Protein AF-A0A9P6XR90-F1 (afdb_monomer)

Nearest PDB structures (foldseek):
  6tak-assembly1_BBB  TM=9.029E-01  e=2.784E-14  Escherichia coli K-12
  2ps1-assembly1_B  TM=8.332E-01  e=3.611E-14  Saccharomyces cerevisiae
  4wn3-assembly1_A-2  TM=8.136E-01  e=1.255E-11  Saccharomyces cerevisiae S288C
  2prz-assembly1_B  TM=7.927E-01  e=1.303E-10  Saccharomyces cerevisiae
  2prz-assembly2_C  TM=7.834E-01  e=2.496E-10  Saccharomyces cerevisiae

Foldseek 3Di:
DQVVCVVVVHNDWDKDFDPDWDPDDPTDGMDTDQQAPEEDEAEDAEQQLCPVVVVVCVVNVVSNHQHAEYEYAEYAQFANDPVGLGGSQRVCCVVNVHHYHYVYYLVRVLVVLCPDPVNVVCNVVSVVVCVVTHRDDDD

InterPro domains:
  IPR000836 Phosphoribosyltransferase domain [PF00156] (5-83)
  IPR000836 Phosphoribosyltransferase domain [cd06223] (1-78)
  IPR023031 Orotate phosphoribosyltransferase [MF_01208] (1-139)
  IPR029057 Phosphoribosyltransferase-like [G3DSA:3.40.50.2020] (1-138)
  IPR029057 Phosphoribosyltransferase-like [SSF53271] (7-122)

Mean predicted aligned error: 5.55 Å

pLDDT: mean 89.3, std 11.61, range [32.5, 98.12]

Secondary structure (DSSP, 8-state):
-HHHHHHTT-----EEE-SS--SSSS-SSEEES--TT-EEEEEEEE-SSSHHHHHHHHHHHHTT-EEEEEEEEEE--BBS-SS--SBHHHHHHHHHTS-EEEEEEHHHHHHHHHT-TTTGGGHHHHHHHHHHHB-----

Structure (mmCIF, N/CA/C/O backbone):
data_AF-A0A9P6XR90-F1
#
_entry.id   AF-A0A9P6XR90-F1
#
loop_
_atom_site.group_PDB
_atom_site.id
_atom_site.type_symbol
_atom_site.label_atom_id
_atom_site.label_alt_id
_atom_site.label_comp_id
_atom_site.label_asym_id
_atom_site.label_entity_id
_atom_site.label_seq_id
_atom_site.pdbx_PDB_ins_code
_atom_site.Cartn_x
_atom_site.Cartn_y
_atom_site.Cartn_z
_atom_site.occupancy
_atom_site.B_iso_or_equiv
_atom_site.auth_seq_id
_atom_site.auth_comp_id
_atom_site.auth_asym_id
_atom_site.auth_atom_id
_atom_site.pdbx_PDB_model_num
ATOM 1 N N . MET A 1 1 ? -12.794 4.304 -4.936 1.00 82.69 1 MET A N 1
ATOM 2 C CA . MET A 1 1 ? -13.274 2.998 -4.427 1.00 82.69 1 MET A CA 1
ATOM 3 C C . MET A 1 1 ? -14.646 3.087 -3.755 1.00 82.69 1 MET A C 1
ATOM 5 O O . MET A 1 1 ? -15.546 2.416 -4.231 1.00 82.69 1 MET A O 1
ATOM 9 N N . ALA A 1 2 ? -14.841 3.893 -2.701 1.00 88.06 2 ALA A N 1
ATOM 10 C CA . ALA A 1 2 ? -16.130 3.966 -1.988 1.00 88.06 2 ALA A CA 1
ATOM 11 C C . ALA A 1 2 ? -17.325 4.306 -2.904 1.00 88.06 2 ALA A C 1
ATOM 13 O O . ALA A 1 2 ? -18.314 3.581 -2.897 1.00 88.06 2 ALA A O 1
ATOM 14 N N . CYS A 1 3 ? -17.196 5.323 -3.769 1.00 90.94 3 CYS A N 1
ATOM 15 C CA . CYS A 1 3 ? -18.253 5.685 -4.725 1.00 90.94 3 CYS A CA 1
ATOM 16 C C . CYS A 1 3 ? -18.606 4.540 -5.689 1.00 90.94 3 CYS A C 1
ATOM 18 O O . CYS A 1 3 ? -19.779 4.280 -5.931 1.00 90.94 3 CYS A O 1
ATOM 20 N N . GLU A 1 4 ? -17.597 3.832 -6.203 1.00 93.38 4 GLU A N 1
ATOM 21 C CA . GLU A 1 4 ? -17.786 2.684 -7.101 1.00 93.38 4 GLU A CA 1
ATOM 22 C C . GLU A 1 4 ? -18.494 1.522 -6.387 1.00 93.38 4 GLU A C 1
ATOM 24 O O . GLU A 1 4 ? -19.390 0.893 -6.939 1.00 93.38 4 GLU A O 1
ATOM 29 N N . LEU A 1 5 ? -18.128 1.239 -5.132 1.00 92.94 5 LEU A N 1
ATOM 30 C CA . LEU A 1 5 ? -18.790 0.201 -4.341 1.00 92.94 5 LEU A CA 1
ATOM 31 C C . LEU A 1 5 ? -20.251 0.560 -4.054 1.00 92.94 5 LEU A C 1
ATOM 33 O O . LEU A 1 5 ? -21.117 -0.303 -4.206 1.00 92.94 5 LEU A O 1
ATOM 37 N N . ALA A 1 6 ? -20.537 1.824 -3.732 1.00 94.50 6 ALA A N 1
ATOM 38 C CA . ALA A 1 6 ? -21.899 2.307 -3.531 1.00 94.50 6 ALA A CA 1
ATOM 39 C C . ALA A 1 6 ? -22.749 2.153 -4.805 1.00 94.50 6 ALA A C 1
ATOM 41 O O . ALA A 1 6 ?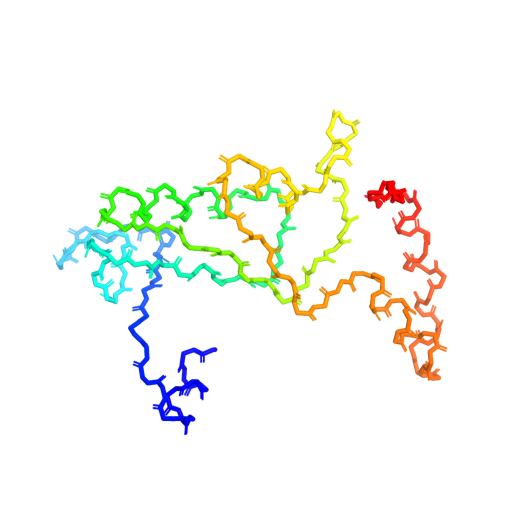 -23.864 1.638 -4.736 1.00 94.50 6 ALA A O 1
ATOM 42 N N . GLN A 1 7 ? -22.201 2.489 -5.980 1.00 95.75 7 GLN A N 1
ATOM 43 C CA . GLN A 1 7 ? -22.867 2.267 -7.274 1.00 95.75 7 GLN A CA 1
ATOM 44 C C . GLN A 1 7 ? -23.170 0.785 -7.541 1.00 95.75 7 GLN A C 1
ATOM 46 O O . GLN A 1 7 ? -24.170 0.462 -8.176 1.00 95.75 7 GLN A O 1
ATOM 51 N N . ARG A 1 8 ? -22.349 -0.128 -7.009 1.00 96.62 8 ARG A N 1
ATOM 52 C CA . ARG A 1 8 ? -22.558 -1.585 -7.070 1.00 96.62 8 ARG A CA 1
ATOM 53 C C . ARG A 1 8 ? -23.429 -2.133 -5.930 1.00 96.62 8 ARG A C 1
ATOM 55 O O . ARG A 1 8 ? -23.433 -3.340 -5.696 1.00 96.62 8 ARG A O 1
ATOM 62 N N . GLY A 1 9 ? -24.142 -1.274 -5.199 1.00 96.25 9 GLY A N 1
ATOM 63 C CA . GLY A 1 9 ? -25.045 -1.672 -4.114 1.00 96.25 9 GLY A CA 1
ATOM 64 C C . GLY A 1 9 ? -24.349 -2.014 -2.793 1.00 96.25 9 GLY A C 1
ATOM 65 O O . GLY A 1 9 ? -24.956 -2.630 -1.921 1.00 96.25 9 GLY A O 1
ATOM 66 N N . ARG A 1 10 ? -23.077 -1.636 -2.628 1.00 95.25 10 ARG A N 1
ATOM 67 C CA . ARG A 1 10 ? -22.309 -1.802 -1.387 1.00 95.25 10 ARG A CA 1
ATOM 68 C C . ARG A 1 10 ? -21.901 -0.446 -0.829 1.00 95.25 10 ARG A C 1
ATOM 70 O O . ARG A 1 10 ? -20.784 0.014 -1.054 1.00 95.25 10 ARG A O 1
ATOM 77 N N . ASP A 1 11 ? -22.803 0.167 -0.077 1.00 94.38 11 ASP A N 1
ATOM 78 C CA . ASP A 1 11 ? -22.518 1.413 0.629 1.00 94.38 11 ASP A CA 1
ATOM 79 C C . ASP A 1 11 ? -21.648 1.134 1.866 1.00 94.38 11 ASP A C 1
ATOM 81 O O . ASP A 1 11 ? -22.102 0.548 2.851 1.00 94.38 11 ASP A O 1
ATOM 85 N N . LEU A 1 12 ? -20.357 1.461 1.771 1.00 94.38 12 LEU A N 1
ATOM 86 C CA . LEU A 1 12 ? -19.388 1.252 2.845 1.00 94.38 12 LEU A CA 1
ATOM 87 C C . LEU A 1 12 ? -18.999 2.595 3.472 1.00 94.38 12 LEU A C 1
ATOM 89 O O . LEU A 1 12 ? -18.640 3.518 2.736 1.00 94.38 12 LEU A O 1
ATOM 93 N N . PRO A 1 13 ? -18.966 2.693 4.815 1.00 94.06 13 PRO A N 1
ATOM 94 C CA . PRO A 1 13 ? -18.487 3.891 5.489 1.00 94.06 13 PRO A CA 1
ATOM 95 C C . PRO A 1 13 ? -17.039 4.214 5.097 1.00 94.06 13 PRO A C 1
ATOM 97 O O . PRO A 1 13 ? -16.191 3.322 5.034 1.00 94.06 13 PRO A O 1
ATOM 100 N N . LEU A 1 14 ? -16.751 5.497 4.870 1.00 94.75 14 LEU A N 1
ATOM 101 C CA . LEU A 1 14 ? -15.430 6.002 4.495 1.00 94.75 14 LEU A CA 1
ATOM 102 C C . LEU A 1 14 ? -14.892 6.937 5.582 1.00 94.75 14 LEU A C 1
ATOM 104 O O . LEU A 1 14 ? -15.644 7.742 6.131 1.00 94.75 14 LEU A O 1
ATOM 108 N N . SER A 1 15 ? -13.591 6.852 5.854 1.00 94.06 15 SER A N 1
ATOM 109 C CA . SER A 1 15 ? -12.864 7.775 6.725 1.00 94.06 15 SER A CA 1
ATOM 110 C C . SER A 1 15 ? -11.493 8.085 6.120 1.00 94.06 15 SER A C 1
ATOM 112 O O . SER A 1 15 ? -10.910 7.219 5.466 1.00 94.06 15 SER A O 1
ATOM 114 N N . PHE A 1 16 ? -10.994 9.308 6.294 1.00 92.31 16 PHE A N 1
ATOM 115 C CA . PHE A 1 16 ? -9.655 9.722 5.859 1.00 92.31 16 PHE A CA 1
ATOM 116 C C . PHE A 1 16 ? -9.075 10.786 6.797 1.00 92.31 16 PHE A C 1
ATOM 118 O O . PHE A 1 16 ? -9.816 11.571 7.394 1.00 92.31 16 PHE A O 1
ATOM 125 N N . ASN A 1 17 ? -7.750 10.820 6.939 1.00 86.38 17 ASN A N 1
ATOM 126 C CA . ASN A 1 17 ? -7.057 11.802 7.769 1.00 86.38 17 ASN A CA 1
ATOM 127 C C . ASN A 1 17 ? -6.677 13.068 6.980 1.00 86.38 17 ASN A C 1
ATOM 129 O O . ASN A 1 17 ? -6.402 13.038 5.780 1.00 86.38 17 ASN A O 1
ATOM 133 N N . ARG A 1 18 ? -6.656 14.207 7.673 1.00 82.00 18 ARG A N 1
ATOM 134 C CA . ARG A 1 18 ? -6.096 15.475 7.193 1.00 82.00 18 ARG A CA 1
ATOM 135 C C . ARG A 1 18 ? -4.605 15.529 7.505 1.00 82.00 18 ARG A C 1
ATOM 137 O O . ARG A 1 18 ? -4.179 15.051 8.550 1.00 82.00 18 ARG A O 1
ATOM 144 N N . LYS A 1 19 ? -3.843 16.216 6.649 1.00 70.31 19 LYS A N 1
ATOM 145 C CA . LYS A 1 19 ? -2.424 16.521 6.906 1.00 70.31 19 LYS A CA 1
ATOM 146 C C . LYS A 1 19 ? -2.218 17.429 8.126 1.00 70.31 19 LYS A C 1
ATOM 148 O O . LYS A 1 19 ? -1.182 17.348 8.767 1.00 70.31 19 LYS A O 1
ATOM 153 N N . GLU A 1 20 ? -3.202 18.268 8.453 1.00 68.12 20 GLU A N 1
ATOM 154 C CA . GLU A 1 20 ? -3.163 19.178 9.601 1.00 68.12 20 GLU A CA 1
ATOM 155 C C . GLU A 1 20 ? -4.485 19.114 10.375 1.00 68.12 20 GLU A C 1
ATOM 157 O O . GLU A 1 20 ? -5.572 19.033 9.783 1.00 68.12 20 GLU A O 1
ATOM 162 N N . ALA A 1 21 ? -4.391 19.134 11.707 1.00 63.09 21 ALA A N 1
ATOM 163 C CA . ALA A 1 21 ? -5.557 19.252 12.573 1.00 63.09 21 ALA A CA 1
ATOM 164 C C . ALA A 1 21 ? -6.183 20.643 12.396 1.00 63.09 21 ALA A C 1
ATOM 166 O O . ALA A 1 21 ? -5.477 21.625 12.186 1.00 63.09 21 ALA A O 1
ATOM 167 N N . LYS A 1 22 ? -7.515 20.733 12.467 1.00 56.28 22 LYS A N 1
ATOM 168 C CA . LYS A 1 22 ? -8.185 22.036 12.552 1.00 56.28 22 LYS A CA 1
ATOM 169 C C . LYS A 1 22 ? -8.492 22.353 14.008 1.00 56.28 22 LYS A C 1
ATOM 171 O O . LYS A 1 22 ? -9.069 21.521 14.702 1.00 56.28 22 LYS A O 1
ATOM 176 N N . ASP A 1 23 ? -8.199 23.586 14.404 1.00 53.31 23 ASP A N 1
ATOM 177 C CA . ASP A 1 23 ? -8.358 24.059 15.783 1.00 53.31 23 ASP A CA 1
ATOM 178 C C . ASP A 1 23 ? -9.795 24.495 16.127 1.00 53.31 23 ASP A C 1
ATOM 180 O O . ASP A 1 23 ? -10.061 24.870 17.264 1.00 53.31 23 ASP A O 1
ATOM 184 N N . HIS A 1 24 ? -10.729 24.503 15.164 1.00 49.41 24 HIS A N 1
ATOM 1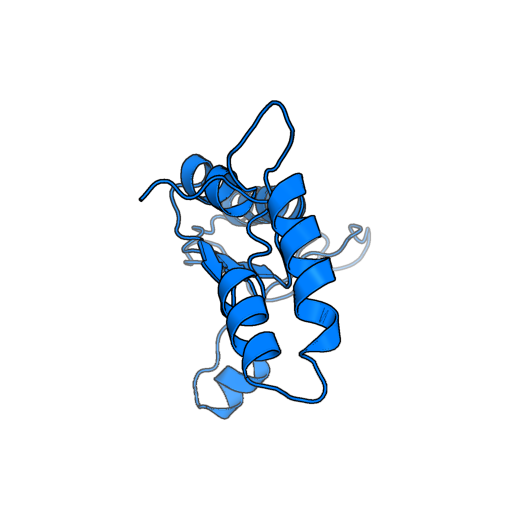85 C CA . HIS A 1 24 ? -12.134 24.906 15.355 1.00 49.41 24 HIS A CA 1
ATOM 186 C C . HIS A 1 24 ? -13.106 23.933 14.651 1.00 49.41 24 HIS A C 1
ATOM 188 O O . HIS A 1 24 ? -12.846 23.496 13.526 1.00 49.41 24 HIS A O 1
ATOM 194 N N . GLY A 1 25 ? -14.246 23.631 15.292 1.00 63.25 25 GLY A N 1
ATOM 195 C CA . GLY A 1 25 ? -15.279 22.681 14.829 1.00 63.25 25 GLY A CA 1
ATOM 196 C C . GLY A 1 25 ? -15.314 21.387 15.658 1.00 63.25 25 GLY A C 1
ATOM 197 O O . GLY A 1 25 ? -14.946 21.417 16.826 1.00 63.25 25 GLY A O 1
ATOM 198 N N . GLU A 1 26 ? -15.706 20.248 15.065 1.00 52.88 26 GLU A N 1
ATOM 199 C CA . GLU A 1 26 ? -15.649 18.912 15.716 1.00 52.88 26 GLU A CA 1
ATOM 200 C C . GLU A 1 26 ? -14.225 18.475 16.129 1.00 52.88 26 GLU A C 1
ATOM 202 O O . GLU A 1 26 ? -14.071 17.507 16.868 1.00 52.88 26 GLU A O 1
ATOM 207 N N . GLY A 1 27 ? -13.186 19.213 15.715 1.00 55.38 27 GLY A N 1
ATOM 208 C CA . GLY A 1 27 ? -11.795 18.929 16.063 1.00 55.38 27 GLY A CA 1
ATOM 209 C C . GLY A 1 27 ? -11.272 17.623 15.452 1.00 55.38 27 GLY A C 1
ATOM 210 O O . GLY A 1 27 ? -11.995 16.855 14.826 1.00 55.38 27 GLY A O 1
ATOM 211 N N . GLY A 1 28 ? -9.971 17.380 15.603 1.00 68.31 28 GLY A N 1
ATOM 212 C CA . GLY A 1 28 ? -9.341 16.120 15.204 1.00 68.31 28 GLY A CA 1
ATOM 213 C C . GLY A 1 28 ? -8.820 16.059 13.763 1.00 68.31 28 GLY A C 1
ATOM 214 O O . GLY A 1 28 ? -9.010 16.957 12.937 1.00 68.31 28 GLY A O 1
ATOM 215 N N . GLN A 1 29 ? -8.085 14.980 13.486 1.00 77.88 29 GLN A N 1
ATOM 216 C CA . GLN A 1 29 ? -7.440 14.725 12.194 1.00 77.88 29 GLN A CA 1
ATOM 217 C C . GLN A 1 29 ? -8.291 13.864 11.252 1.00 77.88 29 GLN A C 1
ATOM 219 O O . GLN A 1 29 ? -8.018 13.856 10.058 1.00 77.88 29 GLN A O 1
ATOM 224 N N . LEU A 1 30 ? -9.312 13.162 11.747 1.00 85.62 30 LEU A N 1
ATOM 225 C CA . LEU A 1 30 ? -10.142 12.245 10.962 1.00 85.62 30 LEU A CA 1
ATOM 226 C C . LEU A 1 30 ? -11.415 12.924 10.449 1.00 85.62 30 LEU A C 1
ATOM 228 O O . LEU A 1 30 ? -12.081 13.647 11.182 1.00 85.62 30 LEU A O 1
ATOM 232 N N . ILE A 1 31 ? -11.770 12.659 9.193 1.00 88.75 31 ILE A N 1
ATOM 233 C CA . ILE A 1 31 ? -13.053 13.036 8.595 1.00 88.75 31 ILE A CA 1
ATOM 234 C C . ILE A 1 31 ? -13.769 11.770 8.150 1.00 88.75 31 ILE A C 1
ATOM 236 O O . ILE A 1 31 ? -13.190 10.956 7.434 1.00 88.75 31 ILE A O 1
ATOM 240 N N . GLY A 1 32 ? -15.055 11.666 8.479 1.00 91.12 32 GLY A N 1
ATOM 241 C CA . GLY A 1 32 ? -15.935 10.617 7.983 1.00 91.12 32 GLY A CA 1
ATOM 242 C C . GLY A 1 32 ? -16.390 9.686 9.095 1.00 91.12 32 GLY A C 1
ATOM 243 O O . GLY A 1 32 ? -16.659 10.117 10.211 1.00 91.12 32 GLY A O 1
ATOM 244 N N . ALA A 1 33 ? -16.534 8.409 8.769 1.00 92.75 33 ALA A N 1
ATOM 245 C CA . ALA A 1 33 ? -17.097 7.429 9.678 1.00 92.75 33 ALA A CA 1
ATOM 246 C C . ALA A 1 33 ? -16.192 7.158 10.890 1.00 92.75 33 ALA A C 1
ATOM 248 O O . ALA A 1 33 ? -14.979 6.983 10.748 1.00 92.75 33 ALA A O 1
ATOM 249 N N . ASP A 1 34 ? -16.819 7.027 12.062 1.00 92.62 34 ASP A N 1
ATOM 250 C CA . ASP A 1 34 ? -16.181 6.480 13.261 1.00 92.62 34 ASP A CA 1
ATOM 251 C C . ASP A 1 34 ? -15.670 5.055 12.990 1.00 92.62 34 ASP A C 1
ATOM 253 O O . ASP A 1 34 ? -16.330 4.272 12.296 1.00 92.62 34 ASP A O 1
ATOM 257 N N . MET A 1 35 ? -14.503 4.725 13.536 1.00 94.94 35 MET A N 1
ATOM 258 C CA . MET A 1 35 ? -13.822 3.442 13.372 1.00 94.94 35 MET A CA 1
ATOM 259 C C . MET A 1 35 ? -13.930 2.541 14.607 1.00 94.94 35 MET A C 1
ATOM 261 O O . MET A 1 35 ? -13.573 1.366 14.508 1.00 94.94 35 MET A O 1
ATOM 265 N N . AS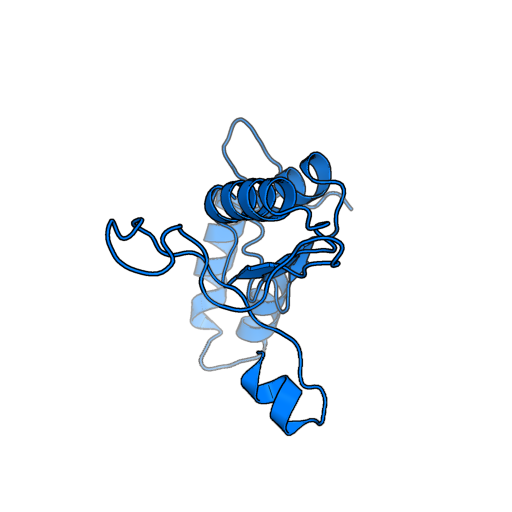N A 1 36 ? -14.450 3.039 15.732 1.00 96.69 36 ASN A N 1
ATOM 266 C CA . ASN A 1 36 ? -14.507 2.287 16.980 1.00 96.69 36 ASN A CA 1
ATOM 267 C C . ASN A 1 36 ? -15.268 0.957 16.828 1.00 96.69 36 ASN A C 1
ATOM 269 O O . ASN A 1 36 ? -16.402 0.914 16.344 1.00 96.69 36 ASN A O 1
ATOM 273 N N . GLY A 1 37 ? -14.624 -0.147 17.215 1.00 97.62 37 GLY A N 1
ATOM 274 C CA . GLY A 1 37 ? -15.174 -1.501 17.112 1.00 97.62 37 GLY A CA 1
ATOM 275 C C . GLY A 1 37 ? -15.320 -2.033 15.679 1.00 97.62 37 GLY A C 1
ATOM 276 O O . GLY A 1 37 ? -15.896 -3.104 15.484 1.00 97.62 37 GLY A O 1
ATOM 277 N N . LYS A 1 38 ? -14.817 -1.319 14.662 1.00 97.50 38 LYS A N 1
ATOM 278 C CA . LYS A 1 38 ? -14.939 -1.710 13.250 1.00 97.50 38 LYS A CA 1
ATOM 279 C C . LYS A 1 38 ? -13.645 -2.297 12.708 1.00 97.50 38 LYS A C 1
ATOM 281 O O . LYS A 1 38 ? -12.540 -1.952 13.123 1.00 97.50 38 LYS A O 1
ATOM 286 N N . ARG A 1 39 ? -13.794 -3.165 11.707 1.00 97.69 39 ARG A N 1
ATOM 287 C CA . ARG A 1 39 ? -12.690 -3.633 10.865 1.00 97.69 39 ARG A CA 1
ATOM 288 C C . ARG A 1 39 ? -12.450 -2.628 9.745 1.00 97.69 39 ARG A C 1
ATOM 290 O O . ARG A 1 39 ? -13.388 -2.294 9.025 1.00 97.69 39 ARG A O 1
ATOM 297 N N . VAL A 1 40 ? -11.211 -2.173 9.591 1.00 97.50 40 VAL A N 1
ATOM 298 C CA . VAL A 1 40 ? -10.852 -1.089 8.667 1.00 97.50 40 VAL A CA 1
ATOM 299 C C . VAL A 1 40 ? -9.926 -1.610 7.575 1.00 97.50 40 VAL A C 1
ATOM 301 O O . VAL A 1 40 ? -8.886 -2.201 7.865 1.00 97.50 40 VAL A O 1
ATOM 304 N N . LEU A 1 41 ? -10.314 -1.396 6.318 1.00 97.19 41 LEU A N 1
ATOM 305 C CA . LEU A 1 41 ? -9.465 -1.638 5.154 1.00 97.19 41 LEU A CA 1
ATOM 306 C C . LEU A 1 41 ? -8.751 -0.336 4.790 1.00 97.19 41 LEU A C 1
ATOM 308 O O . LEU A 1 41 ? -9.413 0.671 4.543 1.00 97.19 41 LEU A O 1
ATOM 312 N N . ILE A 1 42 ? -7.423 -0.368 4.744 1.00 96.56 42 ILE A N 1
ATOM 313 C CA . ILE A 1 42 ? -6.613 0.771 4.305 1.00 96.56 42 ILE A CA 1
ATOM 314 C C . ILE A 1 42 ? -6.477 0.693 2.787 1.00 96.56 42 ILE A C 1
ATOM 316 O O . ILE A 1 42 ? -6.235 -0.389 2.250 1.00 96.56 42 ILE A O 1
ATOM 320 N N . VAL A 1 43 ? -6.631 1.822 2.099 1.00 95.44 43 VAL A N 1
ATOM 321 C CA . VAL A 1 43 ? -6.448 1.907 0.648 1.00 95.44 43 VAL A CA 1
ATOM 322 C C . VAL A 1 43 ? -5.510 3.048 0.322 1.00 95.44 43 VAL A C 1
ATOM 324 O O . VAL A 1 43 ? -5.748 4.167 0.769 1.00 95.44 43 VAL A O 1
ATOM 327 N N . ASP A 1 44 ? -4.484 2.749 -0.465 1.00 93.31 44 ASP A N 1
ATOM 328 C CA . ASP A 1 44 ? -3.472 3.712 -0.895 1.00 93.31 44 ASP A CA 1
ATOM 329 C C . ASP A 1 44 ? -3.097 3.491 -2.370 1.00 93.31 44 ASP A C 1
ATOM 331 O O . ASP A 1 44 ? -3.511 2.504 -2.986 1.00 93.31 44 ASP A O 1
ATOM 335 N N . ASP A 1 45 ? -2.342 4.407 -2.969 1.00 93.00 45 ASP A N 1
ATOM 336 C CA . ASP A 1 45 ? -1.878 4.259 -4.351 1.00 93.00 45 ASP A CA 1
ATOM 337 C C . ASP A 1 45 ? -0.663 3.321 -4.447 1.00 93.00 45 ASP A C 1
ATOM 339 O O . ASP A 1 45 ? -0.723 2.283 -5.115 1.00 93.00 45 ASP A O 1
ATOM 343 N N . VAL A 1 46 ? 0.416 3.648 -3.740 1.00 91.12 46 VAL A N 1
ATOM 344 C CA . VAL A 1 46 ? 1.689 2.927 -3.720 1.00 91.12 46 VAL A CA 1
ATOM 345 C C . VAL A 1 46 ? 2.295 2.937 -2.322 1.00 91.12 46 VAL A C 1
ATOM 347 O O . VAL A 1 46 ? 2.224 3.920 -1.590 1.00 91.12 46 VAL A O 1
ATOM 350 N N . ILE A 1 47 ? 2.995 1.861 -1.962 1.00 88.62 47 ILE A N 1
ATOM 351 C CA . ILE A 1 47 ? 3.809 1.842 -0.740 1.00 88.62 47 ILE A CA 1
ATOM 352 C C . ILE A 1 47 ? 5.241 2.230 -1.104 1.00 88.62 47 ILE A C 1
ATOM 354 O O . ILE A 1 47 ? 5.916 1.504 -1.828 1.00 88.62 47 ILE A O 1
ATOM 358 N N . THR A 1 48 ? 5.703 3.375 -0.595 1.00 83.44 48 THR A N 1
ATOM 359 C CA . THR A 1 48 ? 7.104 3.815 -0.720 1.00 83.44 48 THR A CA 1
ATOM 360 C C . THR A 1 48 ? 7.925 3.339 0.477 1.00 83.44 48 THR A C 1
ATOM 362 O O . THR A 1 48 ? 8.368 2.203 0.492 1.00 83.44 48 THR A O 1
ATOM 365 N N . ALA A 1 49 ? 8.076 4.154 1.523 1.00 85.50 49 ALA A N 1
ATOM 366 C CA . ALA A 1 49 ? 8.735 3.765 2.775 1.00 85.50 49 ALA A CA 1
ATOM 367 C C . ALA A 1 49 ? 7.767 3.133 3.798 1.00 85.50 49 ALA A C 1
ATOM 369 O O . ALA A 1 49 ? 8.161 2.762 4.902 1.00 85.50 49 ALA A O 1
ATOM 370 N N . GLY A 1 50 ? 6.472 3.059 3.472 1.00 88.38 50 GLY A N 1
ATOM 371 C CA . GLY A 1 50 ? 5.427 2.582 4.382 1.00 88.38 50 GLY A CA 1
ATOM 372 C C . GLY A 1 50 ? 5.028 3.572 5.483 1.00 88.38 50 GLY A C 1
ATOM 373 O O . GLY A 1 50 ? 4.132 3.261 6.261 1.00 88.38 50 GLY A O 1
ATOM 374 N N . THR A 1 51 ? 5.628 4.767 5.545 1.00 90.38 51 THR A N 1
ATOM 375 C CA . THR A 1 51 ? 5.362 5.776 6.587 1.00 90.38 51 THR A CA 1
ATOM 376 C C . THR A 1 51 ? 3.881 6.136 6.700 1.00 90.38 51 THR A C 1
ATOM 378 O O . THR A 1 51 ? 3.328 6.067 7.794 1.00 90.38 51 THR A O 1
ATOM 381 N N . ALA A 1 52 ? 3.221 6.442 5.577 1.00 90.31 52 ALA A N 1
ATOM 382 C CA . ALA A 1 52 ? 1.799 6.797 5.559 1.00 90.31 52 ALA A CA 1
ATOM 383 C C . ALA A 1 52 ? 0.912 5.648 6.066 1.00 90.31 52 ALA A C 1
ATOM 385 O O . ALA A 1 52 ? -0.009 5.858 6.852 1.00 90.31 52 ALA A O 1
ATOM 386 N N . ILE A 1 53 ? 1.241 4.409 5.691 1.00 93.56 53 ILE A N 1
ATOM 387 C CA . ILE A 1 53 ? 0.519 3.226 6.163 1.00 93.56 53 ILE A CA 1
ATOM 388 C C . ILE A 1 53 ? 0.715 3.023 7.669 1.00 93.56 53 ILE A C 1
ATOM 390 O O . ILE A 1 53 ? -0.246 2.730 8.377 1.00 93.56 53 ILE A O 1
ATOM 394 N N . ARG A 1 54 ? 1.934 3.206 8.190 1.00 93.81 54 ARG A N 1
ATOM 395 C CA 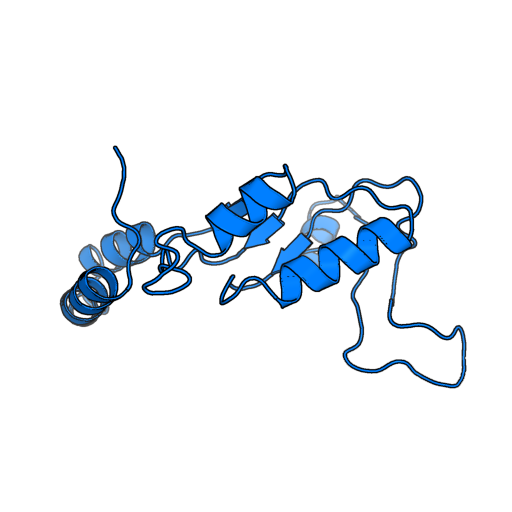. ARG A 1 54 ? 2.212 3.105 9.634 1.00 93.81 54 ARG A CA 1
ATOM 396 C C . ARG A 1 54 ? 1.464 4.158 10.439 1.00 93.81 54 ARG A C 1
ATOM 398 O O . ARG A 1 54 ? 0.915 3.838 11.492 1.00 93.81 54 ARG A O 1
ATOM 405 N N . GLU A 1 55 ? 1.405 5.381 9.926 1.00 93.31 55 GLU A N 1
ATOM 406 C CA . GLU A 1 55 ? 0.59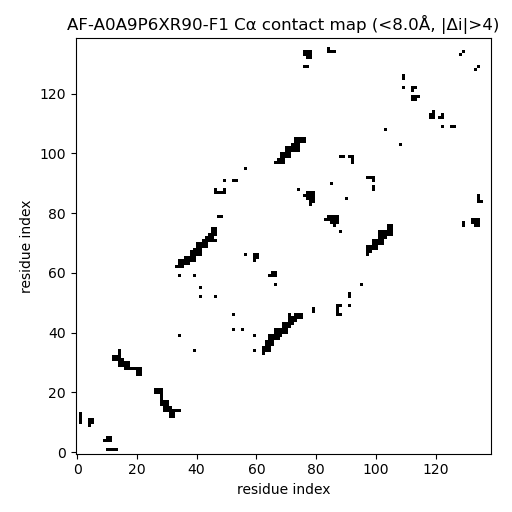9 6.450 10.507 1.00 93.31 55 GLU A CA 1
ATOM 407 C C . GLU A 1 55 ? -0.886 6.060 10.526 1.00 93.31 55 GLU A C 1
ATOM 409 O O . GLU A 1 55 ? -1.514 6.085 11.586 1.00 93.31 55 GLU A O 1
ATOM 414 N N . ALA A 1 56 ? -1.426 5.586 9.397 1.00 93.75 56 ALA A N 1
ATOM 415 C CA . ALA A 1 56 ? -2.811 5.130 9.300 1.00 93.75 56 ALA A CA 1
ATOM 416 C C . ALA A 1 56 ? -3.123 3.988 10.283 1.00 93.75 56 ALA A C 1
ATOM 418 O O . ALA A 1 56 ? -4.150 4.019 10.960 1.00 93.75 56 ALA A O 1
ATOM 419 N N . LEU A 1 57 ? -2.225 3.007 10.429 1.00 95.44 57 LEU A N 1
ATOM 420 C CA . LEU A 1 57 ? -2.360 1.925 11.410 1.00 95.44 57 LEU A CA 1
ATOM 421 C C . LEU A 1 57 ? -2.443 2.459 12.845 1.00 95.44 57 LEU A C 1
ATOM 423 O O . LEU A 1 57 ? -3.264 1.978 13.629 1.00 95.44 57 LEU A O 1
ATOM 427 N N . GLY A 1 58 ? -1.608 3.444 13.185 1.00 94.75 58 GLY A N 1
ATOM 428 C CA . GLY A 1 58 ? -1.638 4.118 14.482 1.00 94.75 58 GLY A CA 1
ATOM 429 C C . GLY A 1 58 ? -2.962 4.841 14.722 1.00 94.75 58 GLY A C 1
ATOM 430 O O . GLY A 1 58 ? -3.600 4.616 15.750 1.00 94.75 58 GLY A O 1
ATOM 431 N N . ILE A 1 59 ? -3.413 5.633 13.747 1.00 94.19 59 ILE A N 1
ATOM 432 C CA . ILE A 1 59 ? -4.676 6.380 13.807 1.00 94.19 59 ILE A CA 1
ATOM 433 C C . ILE A 1 59 ? -5.872 5.434 13.984 1.00 94.19 59 ILE A C 1
ATOM 435 O O . ILE A 1 59 ? -6.714 5.659 14.852 1.00 94.19 59 ILE A O 1
ATOM 439 N N . ILE A 1 60 ? -5.936 4.348 13.207 1.00 95.69 60 ILE A N 1
ATOM 440 C CA . ILE A 1 60 ? -7.028 3.367 13.278 1.00 95.69 60 ILE A CA 1
ATOM 441 C C . ILE A 1 60 ? -7.088 2.723 14.665 1.00 95.69 60 ILE A C 1
ATOM 443 O O . ILE A 1 60 ? -8.159 2.670 15.268 1.00 95.69 60 ILE A O 1
ATOM 447 N N . ARG A 1 61 ? -5.944 2.260 15.186 1.00 95.69 61 ARG A N 1
ATOM 448 C CA . ARG A 1 61 ? -5.868 1.624 16.511 1.00 95.69 61 ARG A CA 1
ATOM 449 C C . ARG A 1 61 ? -6.236 2.605 17.624 1.00 95.69 61 ARG A C 1
ATOM 451 O O . ARG A 1 61 ? -6.983 2.239 18.526 1.00 95.69 61 ARG A O 1
ATOM 458 N N . ALA A 1 62 ? -5.765 3.851 17.541 1.00 94.38 62 ALA A N 1
ATOM 459 C CA . ALA A 1 62 ? -6.102 4.906 18.497 1.00 94.38 62 ALA A CA 1
ATOM 460 C C . ALA A 1 62 ? -7.601 5.256 18.491 1.00 94.38 62 ALA A C 1
ATOM 462 O O . ALA A 1 62 ? -8.156 5.576 19.537 1.00 94.38 62 ALA A O 1
ATOM 463 N N . ALA A 1 63 ? -8.271 5.135 17.341 1.00 93.88 63 ALA A N 1
ATOM 464 C CA . ALA A 1 63 ? -9.716 5.319 17.206 1.00 93.88 63 ALA A CA 1
ATOM 465 C C . ALA A 1 63 ? -10.546 4.074 17.599 1.00 93.88 63 ALA A C 1
ATOM 467 O O . ALA A 1 63 ? -11.748 4.038 17.348 1.00 93.88 63 ALA A O 1
ATOM 468 N N . GLY A 1 64 ? -9.932 3.028 18.170 1.00 96.00 64 GLY A N 1
ATOM 469 C CA . GLY A 1 64 ? -10.620 1.786 18.552 1.00 96.00 64 GLY A CA 1
ATOM 470 C C . GLY A 1 64 ? -10.978 0.871 17.374 1.00 96.00 64 GLY A C 1
ATOM 471 O O . GLY A 1 64 ? -11.732 -0.091 17.539 1.00 96.00 64 GLY A O 1
ATOM 472 N N . GLY A 1 65 ? -10.460 1.158 16.179 1.00 97.00 65 GLY A N 1
ATOM 473 C CA . GLY A 1 65 ? -10.614 0.322 14.995 1.00 97.00 65 GLY A CA 1
ATOM 474 C C . GLY A 1 65 ? -9.583 -0.803 14.931 1.00 97.00 65 GLY A C 1
ATOM 475 O O . GLY A 1 65 ? -8.485 -0.723 15.481 1.00 97.00 65 GLY A O 1
ATOM 476 N N . THR A 1 66 ? -9.923 -1.867 14.206 1.00 98.12 66 THR A N 1
ATOM 477 C CA . THR A 1 66 ? -9.027 -2.999 13.935 1.00 98.12 66 THR A CA 1
ATOM 478 C C . THR A 1 66 ? -8.628 -3.004 12.458 1.00 98.12 66 THR A C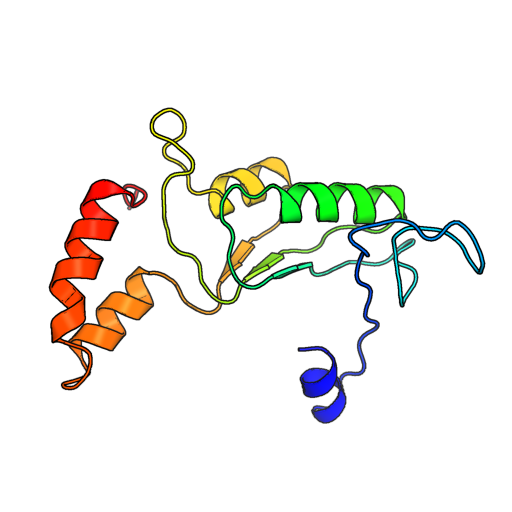 1
ATOM 480 O O . THR A 1 66 ? -9.488 -3.253 11.607 1.00 98.12 66 THR A O 1
ATOM 483 N N . PRO A 1 67 ? -7.351 -2.762 12.110 1.00 97.75 67 PRO A N 1
ATOM 484 C CA . PRO A 1 67 ? -6.880 -2.918 10.737 1.00 97.75 67 PRO A CA 1
ATOM 485 C C . PRO A 1 67 ? -7.121 -4.346 10.234 1.00 97.75 67 PRO A C 1
ATOM 487 O O . PRO A 1 67 ? -6.792 -5.313 10.916 1.00 97.75 67 PRO A O 1
ATOM 490 N N . ALA A 1 68 ? -7.718 -4.485 9.052 1.00 97.69 68 ALA A N 1
ATOM 491 C CA . ALA A 1 68 ? -8.061 -5.781 8.462 1.00 97.69 68 ALA A CA 1
ATOM 492 C C . ALA A 1 68 ? -7.159 -6.173 7.285 1.00 97.69 68 ALA A C 1
ATOM 494 O O . ALA A 1 68 ? -7.079 -7.351 6.944 1.00 97.69 68 ALA A O 1
ATOM 495 N N . GLY A 1 69 ? -6.518 -5.193 6.657 1.00 97.56 69 GLY A N 1
ATOM 496 C CA . GLY A 1 69 ? -5.660 -5.365 5.494 1.00 97.56 69 GLY A CA 1
ATOM 497 C C . GLY A 1 69 ? -5.386 -4.024 4.827 1.00 97.56 69 GLY A C 1
ATOM 498 O O . GLY A 1 69 ? -6.020 -3.012 5.149 1.00 97.56 69 GLY A O 1
ATOM 499 N N . ILE A 1 70 ? -4.442 -4.036 3.898 1.00 97.50 70 ILE A N 1
ATOM 500 C CA . ILE A 1 70 ? -4.051 -2.883 3.091 1.00 97.50 70 ILE A CA 1
ATOM 501 C C . ILE A 1 70 ? -4.216 -3.269 1.626 1.00 97.50 70 ILE A C 1
ATOM 503 O O . ILE A 1 70 ? -3.776 -4.342 1.220 1.00 97.50 70 ILE A O 1
ATOM 507 N N . VAL A 1 71 ? -4.844 -2.402 0.839 1.00 96.75 71 VAL A N 1
ATOM 508 C CA . VAL A 1 71 ? -4.916 -2.534 -0.616 1.00 96.75 71 VAL A CA 1
ATOM 509 C C . VAL A 1 71 ? -4.167 -1.376 -1.249 1.00 96.75 71 VAL A C 1
ATOM 511 O O . VAL A 1 71 ? -4.441 -0.222 -0.928 1.00 96.75 71 VAL A O 1
ATOM 514 N N . VAL A 1 72 ? -3.259 -1.685 -2.169 1.00 95.75 72 VAL A N 1
ATOM 515 C CA . VAL A 1 72 ? -2.574 -0.681 -2.986 1.00 95.75 72 VAL A CA 1
ATOM 516 C C . VAL A 1 72 ? -2.809 -0.905 -4.466 1.00 95.75 72 VAL A C 1
ATOM 518 O O . VAL A 1 72 ? -3.035 -2.033 -4.908 1.00 95.75 72 VAL A O 1
ATOM 521 N N . ALA A 1 73 ? -2.774 0.170 -5.246 1.00 95.50 73 ALA A N 1
ATOM 522 C CA . ALA A 1 73 ? -2.925 0.063 -6.690 1.00 95.50 73 ALA A CA 1
ATOM 523 C C . ALA A 1 73 ? -1.709 -0.630 -7.323 1.00 95.50 73 ALA A C 1
ATOM 525 O O . ALA A 1 73 ? -1.880 -1.516 -8.158 1.00 95.50 73 ALA A O 1
ATOM 526 N N . LEU A 1 74 ? -0.494 -0.271 -6.896 1.00 94.19 74 LEU A N 1
ATOM 527 C CA . LEU A 1 74 ? 0.738 -0.830 -7.446 1.00 94.19 74 LEU A CA 1
ATOM 528 C C . LEU A 1 74 ? 1.742 -1.200 -6.347 1.00 94.19 74 LEU A C 1
ATOM 530 O O . LEU A 1 74 ? 2.201 -0.341 -5.591 1.00 94.19 74 LEU A O 1
ATOM 534 N N . ASP A 1 75 ? 2.143 -2.471 -6.313 1.00 93.00 75 ASP A N 1
ATOM 535 C CA . ASP A 1 75 ? 3.345 -2.911 -5.605 1.00 93.00 75 ASP A CA 1
ATOM 536 C C . ASP A 1 75 ? 4.560 -2.775 -6.523 1.00 93.00 75 ASP A C 1
ATOM 538 O O . ASP A 1 75 ? 4.741 -3.519 -7.490 1.00 93.00 75 ASP A O 1
ATOM 542 N N . ARG A 1 76 ? 5.417 -1.806 -6.209 1.00 92.50 76 ARG A N 1
ATOM 543 C CA . ARG A 1 76 ? 6.637 -1.535 -6.972 1.00 92.50 76 ARG A CA 1
ATOM 544 C C . ARG A 1 76 ? 7.704 -2.620 -6.791 1.00 92.50 76 ARG A C 1
ATOM 546 O O . ARG A 1 76 ? 8.650 -2.658 -7.569 1.00 92.50 76 ARG A O 1
ATOM 553 N N . GLN A 1 77 ? 7.547 -3.507 -5.801 1.00 92.00 77 GLN A N 1
ATOM 554 C CA . GLN A 1 77 ? 8.472 -4.605 -5.507 1.00 92.00 77 GLN A CA 1
ATOM 555 C C . GLN A 1 77 ? 9.921 -4.135 -5.297 1.00 92.00 77 GLN A C 1
ATOM 557 O O . GLN A 1 77 ? 10.869 -4.845 -5.623 1.00 92.00 77 GLN A O 1
ATOM 562 N N . GLU A 1 78 ? 10.097 -2.933 -4.752 1.00 91.81 78 GLU A N 1
ATOM 563 C CA . GLU A 1 78 ? 11.398 -2.343 -4.427 1.00 91.81 78 GLU A CA 1
ATOM 564 C C . GLU A 1 78 ? 11.823 -2.704 -3.006 1.00 91.81 78 GLU A C 1
ATOM 566 O O . GLU A 1 78 ? 10.972 -2.817 -2.126 1.00 91.81 78 GLU A O 1
ATOM 571 N N 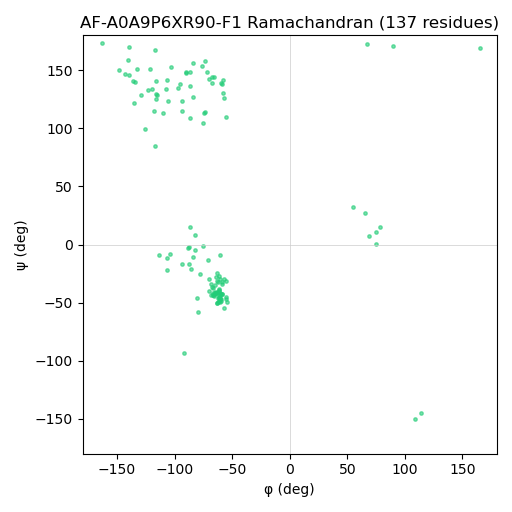. ILE A 1 79 ? 13.127 -2.851 -2.768 1.00 91.38 79 ILE A N 1
ATOM 572 C CA . ILE A 1 79 ? 13.684 -2.948 -1.416 1.00 91.38 79 ILE A CA 1
ATOM 573 C C . ILE A 1 79 ? 13.476 -1.627 -0.671 1.00 91.38 79 ILE A C 1
ATOM 575 O O . ILE A 1 79 ? 13.587 -0.550 -1.257 1.00 91.38 79 ILE A O 1
ATOM 579 N N . ALA A 1 80 ? 13.211 -1.697 0.631 1.00 85.31 80 ALA A N 1
ATOM 580 C CA . ALA A 1 80 ? 13.061 -0.503 1.457 1.00 85.31 80 ALA A CA 1
ATOM 581 C C . ALA A 1 80 ? 14.386 0.274 1.578 1.00 85.31 80 ALA A C 1
ATOM 583 O O . ALA A 1 80 ? 14.392 1.507 1.575 1.00 85.31 80 ALA A O 1
ATOM 584 N N . SER A 1 81 ? 15.512 -0.439 1.674 1.00 84.38 81 SER A N 1
ATOM 585 C CA . SER A 1 81 ? 16.864 0.126 1.653 1.00 84.38 81 SER A CA 1
ATOM 586 C C . SER A 1 81 ? 17.910 -0.961 1.367 1.00 84.38 81 SER A C 1
ATOM 588 O O . SER A 1 81 ? 17.614 -2.152 1.386 1.00 84.38 81 SER A O 1
ATOM 590 N N . GLU A 1 82 ? 19.177 -0.584 1.178 1.00 84.12 82 GLU A N 1
ATOM 591 C CA . GLU A 1 82 ? 20.276 -1.566 1.093 1.00 84.12 82 GLU A CA 1
ATOM 592 C C . GLU A 1 82 ? 20.440 -2.403 2.377 1.00 84.12 82 GLU A C 1
ATOM 594 O O . GLU A 1 82 ? 20.911 -3.540 2.326 1.00 84.12 82 GLU A O 1
ATOM 599 N N . SER A 1 83 ? 20.042 -1.855 3.531 1.00 86.12 83 SER A N 1
ATOM 600 C CA . SER A 1 83 ? 20.086 -2.544 4.824 1.00 86.12 83 SER A CA 1
ATOM 601 C C . SER A 1 83 ? 18.848 -3.403 5.110 1.00 86.12 83 SER A C 1
ATOM 603 O O . SER A 1 83 ? 18.950 -4.331 5.910 1.00 86.12 83 SER A O 1
ATOM 605 N N . ASP A 1 84 ? 17.712 -3.143 4.454 1.00 85.56 84 ASP A N 1
ATOM 606 C CA . ASP A 1 84 ? 16.496 -3.959 4.522 1.00 85.56 84 ASP A CA 1
ATOM 607 C C . ASP A 1 84 ? 16.048 -4.364 3.113 1.00 85.56 84 ASP A C 1
ATOM 609 O O . ASP A 1 84 ? 15.399 -3.610 2.385 1.00 85.56 84 ASP A O 1
ATOM 613 N N . ARG A 1 85 ? 16.399 -5.598 2.735 1.00 88.75 85 ARG A N 1
ATOM 614 C CA . ARG A 1 85 ? 16.108 -6.161 1.409 1.00 88.75 85 ARG A CA 1
ATOM 615 C C . ARG A 1 85 ? 14.648 -6.584 1.215 1.00 88.75 85 ARG A C 1
ATOM 617 O O . ARG A 1 85 ? 14.326 -7.078 0.132 1.00 88.75 85 ARG A O 1
ATOM 624 N N . ARG A 1 86 ? 13.793 -6.449 2.232 1.00 91.19 86 ARG A N 1
ATOM 625 C CA . ARG A 1 86 ? 12.341 -6.608 2.083 1.00 91.19 86 ARG A CA 1
ATOM 626 C C . ARG A 1 86 ? 11.760 -5.363 1.421 1.00 91.19 86 ARG A C 1
ATOM 628 O O . ARG A 1 86 ? 12.315 -4.271 1.548 1.00 91.19 86 ARG A O 1
ATOM 635 N N . SER A 1 87 ? 10.632 -5.508 0.737 1.00 92.56 87 SER A N 1
ATOM 636 C CA . SER A 1 87 ? 9.868 -4.339 0.306 1.00 92.56 87 SER A CA 1
ATOM 637 C C . SER A 1 87 ? 9.154 -3.688 1.478 1.00 92.56 87 SER A C 1
ATOM 639 O O . SER A 1 87 ? 8.851 -4.333 2.482 1.00 92.56 87 SER A O 1
ATOM 641 N N . ALA A 1 88 ? 8.809 -2.409 1.338 1.00 90.12 88 ALA A N 1
ATOM 642 C CA . ALA A 1 88 ? 7.992 -1.741 2.344 1.00 90.12 88 ALA A CA 1
ATOM 643 C C . ALA A 1 88 ? 6.632 -2.431 2.541 1.00 90.12 88 ALA A C 1
ATOM 645 O O . ALA A 1 88 ? 6.131 -2.471 3.662 1.00 90.12 88 ALA A O 1
ATOM 646 N N . ALA A 1 89 ? 6.062 -3.028 1.488 1.00 92.06 89 ALA A N 1
ATOM 647 C CA . ALA A 1 89 ? 4.857 -3.847 1.592 1.00 92.06 89 ALA A CA 1
ATOM 648 C C . ALA A 1 89 ? 5.078 -5.088 2.476 1.00 92.06 89 ALA A C 1
ATOM 650 O O . ALA A 1 89 ? 4.265 -5.353 3.359 1.00 92.06 89 ALA A O 1
ATOM 651 N N . GLN A 1 90 ? 6.191 -5.807 2.290 1.00 93.00 90 GLN A N 1
ATOM 652 C CA . GLN A 1 90 ? 6.551 -6.969 3.112 1.00 93.00 90 GLN A CA 1
ATOM 653 C C . GLN A 1 90 ? 6.784 -6.574 4.574 1.00 93.00 90 GLN A C 1
ATOM 655 O O . GLN A 1 90 ? 6.159 -7.143 5.468 1.00 93.00 90 GLN A O 1
ATOM 660 N N . SER A 1 91 ? 7.610 -5.552 4.821 1.00 92.44 91 SER A N 1
ATOM 661 C CA . SER A 1 91 ? 7.908 -5.084 6.180 1.00 92.44 91 SER A CA 1
ATOM 662 C C . SER A 1 91 ? 6.647 -4.610 6.909 1.00 92.44 91 SER A C 1
ATOM 664 O O . SER A 1 91 ? 6.438 -4.939 8.075 1.00 92.44 91 SER A O 1
ATOM 666 N N . VAL A 1 92 ? 5.757 -3.878 6.230 1.00 92.50 92 VAL A N 1
ATOM 667 C CA . VAL A 1 92 ? 4.481 -3.445 6.818 1.00 92.50 92 VAL A CA 1
ATOM 668 C C . VAL A 1 92 ? 3.557 -4.629 7.103 1.00 92.50 92 VAL A C 1
ATOM 670 O O . VAL A 1 92 ? 2.966 -4.661 8.181 1.00 92.50 92 VAL A O 1
ATOM 673 N N . ALA A 1 93 ? 3.430 -5.591 6.184 1.00 94.06 93 ALA A N 1
ATOM 674 C CA . ALA A 1 93 ? 2.575 -6.762 6.380 1.00 94.06 93 ALA A CA 1
ATOM 675 C C . ALA A 1 93 ? 3.007 -7.586 7.604 1.00 94.06 93 ALA A C 1
ATOM 677 O O . ALA A 1 93 ? 2.173 -7.932 8.444 1.00 94.06 93 ALA A O 1
ATOM 678 N N . GLU A 1 94 ? 4.312 -7.844 7.731 1.00 93.62 94 GLU A N 1
ATOM 679 C CA . GLU A 1 94 ? 4.900 -8.578 8.857 1.00 93.62 94 GLU A CA 1
ATOM 680 C C . GLU A 1 94 ? 4.701 -7.838 10.185 1.00 93.62 94 GLU A C 1
ATOM 682 O O . GLU A 1 94 ? 4.205 -8.416 11.150 1.00 93.62 94 GLU A O 1
ATOM 687 N N . GLU A 1 95 ? 5.033 -6.547 10.237 1.00 92.50 95 GLU A N 1
ATOM 688 C CA . GLU A 1 95 ? 4.940 -5.756 11.470 1.00 92.50 95 GLU A CA 1
ATOM 689 C C . GLU A 1 95 ? 3.497 -5.517 11.925 1.00 92.50 95 GLU A C 1
ATOM 691 O O . GLU A 1 95 ? 3.216 -5.432 13.122 1.00 92.50 95 GLU A O 1
ATOM 696 N N . ALA A 1 96 ? 2.568 -5.374 10.980 1.00 93.38 96 ALA A N 1
ATOM 697 C CA . ALA A 1 96 ? 1.168 -5.127 11.289 1.00 93.38 96 ALA A CA 1
ATOM 698 C C . ALA A 1 96 ? 0.365 -6.418 11.511 1.00 93.38 96 ALA A C 1
ATOM 700 O O . ALA A 1 96 ? -0.723 -6.338 12.087 1.00 93.38 96 ALA A O 1
ATOM 701 N N . GLY A 1 97 ? 0.880 -7.574 11.075 1.00 96.38 97 GLY A N 1
ATOM 702 C CA . GLY A 1 97 ? 0.187 -8.861 11.143 1.00 96.38 97 GLY A CA 1
ATOM 703 C C . GLY A 1 97 ? -1.064 -8.925 10.259 1.00 96.38 97 GLY A C 1
ATOM 704 O O . GLY A 1 97 ? -2.006 -9.647 10.582 1.00 96.38 97 GLY A O 1
ATOM 705 N N . ILE A 1 98 ? -1.106 -8.141 9.176 1.00 97.00 98 ILE A N 1
ATOM 706 C CA . ILE A 1 98 ? -2.246 -8.050 8.250 1.00 97.00 98 ILE A CA 1
ATOM 707 C C . ILE A 1 98 ? -1.762 -8.135 6.798 1.00 97.00 98 ILE A C 1
ATOM 709 O O . ILE A 1 98 ? -0.644 -7.712 6.501 1.00 97.00 98 ILE A O 1
ATOM 713 N N . PRO A 1 99 ? -2.588 -8.643 5.869 1.00 96.69 99 PRO A N 1
ATOM 714 C CA . PRO A 1 99 ? -2.184 -8.756 4.475 1.00 96.69 99 PRO A CA 1
ATOM 715 C C . PRO A 1 99 ? -2.072 -7.386 3.795 1.00 96.69 99 PRO A C 1
ATOM 717 O O . PRO A 1 99 ? -2.913 -6.504 3.999 1.00 96.69 99 PRO A O 1
ATOM 720 N N . VAL A 1 100 ? -1.073 -7.261 2.921 1.00 96.06 100 VAL A N 1
ATOM 721 C CA . VAL A 1 100 ? -0.984 -6.210 1.900 1.00 96.06 100 VAL A CA 1
ATOM 722 C C . VAL A 1 100 ? -1.308 -6.848 0.553 1.00 96.06 100 VAL A C 1
ATOM 724 O O . VAL A 1 100 ? -0.677 -7.826 0.160 1.00 96.06 100 VAL A O 1
ATOM 727 N N . ILE A 1 101 ? -2.311 -6.315 -0.138 1.00 96.06 101 ILE A N 1
ATOM 728 C CA . ILE A 1 101 ? -2.785 -6.798 -1.435 1.00 96.06 101 ILE A CA 1
ATOM 729 C C . ILE A 1 101 ? -2.552 -5.695 -2.461 1.00 96.06 101 ILE A C 1
ATOM 731 O O . ILE A 1 101 ? -2.957 -4.554 -2.250 1.00 96.06 101 ILE A O 1
ATOM 735 N N . ALA A 1 102 ? -1.928 -6.034 -3.582 1.00 95.69 102 ALA A N 1
ATOM 736 C CA . ALA A 1 102 ? -1.732 -5.110 -4.688 1.00 95.69 102 ALA A CA 1
ATOM 737 C C . ALA A 1 102 ? -2.667 -5.454 -5.849 1.00 95.69 102 ALA A C 1
ATOM 739 O O . ALA A 1 102 ? -2.893 -6.630 -6.132 1.00 95.69 102 ALA A O 1
ATOM 740 N N . VAL A 1 103 ? -3.212 -4.435 -6.516 1.00 95.88 103 VAL A N 1
ATOM 741 C CA . VAL A 1 103 ? -3.993 -4.626 -7.749 1.00 95.88 103 VAL A CA 1
ATOM 742 C C . VAL A 1 103 ? -3.078 -5.046 -8.901 1.00 95.88 103 VAL A C 1
ATOM 744 O O . VAL A 1 103 ? -3.449 -5.916 -9.682 1.00 95.88 103 VAL A O 1
ATOM 747 N N . ALA A 1 104 ? -1.887 -4.454 -8.981 1.00 95.25 104 ALA A N 1
ATOM 748 C CA . ALA A 1 104 ? -0.829 -4.839 -9.904 1.00 95.25 104 ALA A CA 1
ATOM 749 C C . ALA A 1 104 ? 0.539 -4.761 -9.218 1.00 95.25 104 ALA A C 1
ATOM 751 O O . ALA A 1 104 ? 0.720 -4.044 -8.233 1.00 95.25 104 ALA A O 1
ATOM 752 N N . SER A 1 105 ? 1.516 -5.471 -9.762 1.00 94.00 105 SER A N 1
ATOM 753 C CA . SER A 1 105 ? 2.916 -5.435 -9.349 1.00 94.00 105 SER A CA 1
ATOM 754 C C . SER A 1 105 ? 3.829 -4.927 -10.470 1.00 94.00 105 SER A C 1
ATOM 756 O O . SER A 1 105 ? 3.434 -4.857 -11.635 1.00 94.00 105 SER A O 1
ATOM 758 N N . LEU A 1 106 ? 5.086 -4.602 -10.148 1.00 93.25 106 LEU A N 1
ATOM 759 C CA . LEU A 1 106 ? 6.101 -4.305 -11.167 1.00 93.25 106 LEU A CA 1
ATOM 760 C C . LEU A 1 106 ? 6.307 -5.483 -12.137 1.00 93.25 106 LEU A C 1
ATOM 762 O O . LEU A 1 106 ? 6.564 -5.257 -13.320 1.00 93.25 106 LEU A O 1
ATOM 766 N N . ALA A 1 107 ? 6.179 -6.728 -11.667 1.00 92.44 107 ALA A N 1
ATOM 767 C CA . ALA A 1 107 ? 6.196 -7.901 -12.538 1.00 92.44 107 ALA A CA 1
ATOM 768 C C . ALA A 1 107 ? 5.048 -7.864 -13.563 1.00 92.44 107 ALA A C 1
ATOM 770 O O . ALA A 1 107 ? 5.310 -7.994 -14.757 1.00 92.44 107 ALA A O 1
ATOM 771 N N . ASP A 1 108 ? 3.821 -7.568 -13.122 1.00 94.12 108 ASP A N 1
ATOM 772 C CA . ASP A 1 108 ? 2.663 -7.447 -14.020 1.00 94.12 108 ASP A CA 1
ATOM 773 C C . ASP A 1 108 ? 2.857 -6.316 -15.043 1.00 94.12 108 ASP A C 1
ATOM 775 O O . ASP A 1 108 ? 2.516 -6.467 -16.216 1.00 94.12 108 ASP A O 1
ATOM 779 N N . LEU A 1 109 ? 3.448 -5.188 -14.627 1.00 92.75 109 LEU A N 1
ATOM 780 C CA . LEU A 1 109 ? 3.763 -4.075 -15.530 1.00 92.75 109 LEU A CA 1
ATOM 781 C C . LEU A 1 109 ? 4.792 -4.460 -16.598 1.00 92.75 109 LEU A C 1
ATOM 783 O O . LEU A 1 109 ? 4.646 -4.072 -17.757 1.00 92.75 109 LEU A O 1
ATOM 787 N N . LEU A 1 110 ? 5.830 -5.211 -16.227 1.00 92.62 110 LEU A N 1
ATOM 788 C CA . LEU A 1 110 ? 6.843 -5.702 -17.165 1.00 92.62 110 LEU A CA 1
ATOM 789 C C . LEU A 1 110 ? 6.248 -6.686 -18.176 1.00 92.62 110 LEU A C 1
ATOM 791 O O . LEU A 1 110 ? 6.549 -6.598 -19.373 1.00 92.62 110 LEU A O 1
ATOM 795 N N . ASP A 1 111 ? 5.387 -7.587 -17.713 1.00 92.94 111 ASP A N 1
ATOM 796 C CA . ASP A 1 111 ? 4.698 -8.547 -18.571 1.00 92.94 111 ASP A CA 1
ATOM 797 C C . ASP A 1 111 ? 3.742 -7.828 -19.532 1.00 92.94 111 ASP A C 1
ATOM 799 O O . ASP A 1 111 ? 3.779 -8.065 -20.743 1.00 92.94 111 ASP A O 1
ATOM 803 N N . PHE A 1 112 ? 2.970 -6.859 -19.031 1.00 92.75 112 PHE A N 1
ATOM 804 C CA . PHE A 1 112 ? 2.078 -6.038 -19.848 1.00 92.75 112 PHE A CA 1
ATOM 805 C C . PHE A 1 112 ? 2.834 -5.216 -20.901 1.00 92.75 112 PHE A C 1
ATOM 807 O O . PHE A 1 112 ? 2.457 -5.216 -22.075 1.00 92.75 112 PHE A O 1
ATOM 814 N N . ALA A 1 113 ? 3.929 -4.552 -20.515 1.00 91.69 113 ALA A N 1
ATOM 815 C CA . ALA A 1 113 ? 4.746 -3.762 -21.437 1.00 91.69 113 ALA A CA 1
ATOM 816 C C . ALA A 1 113 ? 5.366 -4.623 -22.549 1.00 91.69 113 ALA A C 1
ATOM 818 O O . ALA A 1 113 ? 5.519 -4.163 -23.678 1.00 91.69 113 ALA A O 1
ATOM 819 N N . SER A 1 114 ? 5.683 -5.886 -22.258 1.00 88.81 114 SER A N 1
ATOM 820 C CA . SER A 1 114 ? 6.262 -6.817 -23.234 1.00 88.81 114 SER A CA 1
ATOM 821 C C . SER A 1 114 ? 5.270 -7.240 -24.320 1.00 88.81 114 SER A C 1
ATOM 823 O O . SER A 1 114 ? 5.679 -7.516 -25.446 1.00 88.81 114 SER A O 1
ATOM 825 N N . GLY A 1 115 ? 3.975 -7.284 -23.995 1.00 89.56 115 GLY A N 1
ATOM 826 C CA . GLY A 1 115 ? 2.903 -7.618 -24.934 1.00 89.56 115 GLY A CA 1
ATOM 827 C C . GLY A 1 115 ? 2.344 -6.424 -25.712 1.00 89.56 115 GLY A C 1
ATOM 828 O O . GLY A 1 115 ? 1.460 -6.613 -26.546 1.00 89.56 115 GLY A O 1
ATOM 829 N N . ASN A 1 116 ? 2.824 -5.205 -25.448 1.00 92.75 116 ASN A N 1
ATOM 830 C CA . ASN A 1 116 ? 2.258 -3.980 -26.004 1.00 92.75 116 ASN A CA 1
ATOM 831 C C . ASN A 1 116 ? 3.285 -3.230 -26.885 1.00 92.75 116 ASN A C 1
ATOM 833 O O .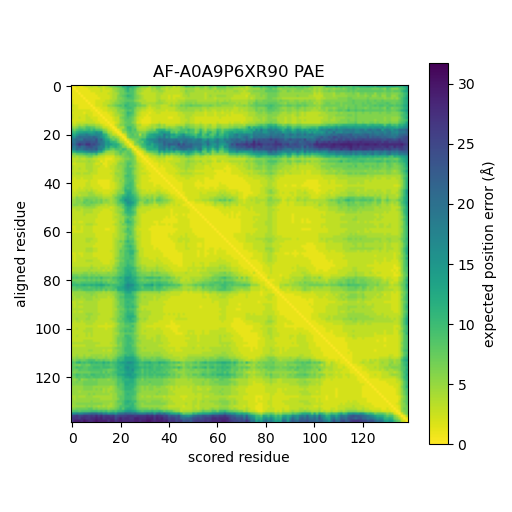 ASN A 1 116 ? 4.272 -2.715 -26.354 1.00 92.75 116 ASN A O 1
ATOM 837 N N . PRO A 1 117 ? 3.055 -3.103 -28.210 1.00 93.25 117 PRO A N 1
ATOM 838 C CA . PRO A 1 117 ? 3.975 -2.426 -29.130 1.00 93.25 117 PRO A CA 1
ATOM 839 C C . PRO A 1 117 ? 4.300 -0.972 -28.769 1.00 93.25 117 PRO A C 1
ATOM 841 O O . PRO A 1 117 ? 5.394 -0.505 -29.070 1.00 93.25 117 PRO A O 1
ATOM 844 N N . GLU A 1 118 ? 3.381 -0.260 -28.115 1.00 94.62 118 GLU A N 1
ATOM 845 C CA . GLU A 1 118 ? 3.595 1.132 -27.698 1.00 94.62 118 GLU A CA 1
ATOM 846 C C . GLU A 1 118 ? 4.464 1.229 -26.439 1.00 94.62 118 GLU A C 1
ATOM 848 O O . GLU A 1 118 ? 5.141 2.233 -26.222 1.00 94.62 118 GLU A O 1
ATOM 853 N N . LEU A 1 119 ? 4.470 0.181 -25.610 1.00 93.38 119 LEU A N 1
ATOM 854 C CA . LEU A 1 119 ? 5.145 0.175 -24.312 1.00 93.38 119 LEU A CA 1
ATOM 855 C C . LEU A 1 119 ? 6.429 -0.655 -24.291 1.00 93.38 119 LEU A C 1
ATOM 857 O O . LEU A 1 119 ? 7.212 -0.530 -23.350 1.00 93.38 119 LEU A O 1
ATOM 861 N N . VAL A 1 120 ? 6.683 -1.461 -25.324 1.00 92.81 120 VAL A N 1
ATOM 862 C CA . VAL A 1 120 ? 7.838 -2.368 -25.395 1.00 92.81 120 VAL A CA 1
ATOM 863 C C . VAL A 1 120 ? 9.175 -1.645 -25.191 1.00 92.81 120 VAL A C 1
ATOM 865 O O . VAL A 1 120 ? 10.095 -2.200 -24.591 1.00 92.81 120 VAL A O 1
ATOM 868 N N . GLY A 1 121 ? 9.269 -0.373 -25.599 1.00 92.62 121 GLY A N 1
ATOM 869 C CA . GLY A 1 121 ? 10.453 0.467 -25.389 1.00 92.62 121 GLY A CA 1
ATOM 870 C C . GLY A 1 121 ? 10.780 0.741 -23.914 1.00 92.62 121 GLY A C 1
ATOM 871 O O . GLY A 1 121 ? 11.942 0.965 -23.579 1.00 92.62 121 GLY A O 1
ATOM 872 N N . TYR A 1 122 ? 9.796 0.669 -23.013 1.00 92.19 122 TYR A N 1
ATOM 873 C CA . TYR A 1 122 ? 9.994 0.857 -21.571 1.00 92.19 122 TYR A CA 1
ATOM 874 C C . TYR A 1 122 ? 10.458 -0.406 -20.847 1.00 92.19 122 TYR A C 1
ATOM 876 O O . TYR A 1 122 ? 10.896 -0.316 -19.698 1.00 92.19 122 TYR A O 1
ATOM 884 N N . ARG A 1 123 ? 10.424 -1.573 -21.503 1.00 90.75 123 ARG A N 1
ATOM 885 C CA . ARG A 1 123 ? 10.812 -2.843 -20.882 1.00 90.75 123 ARG A CA 1
ATOM 886 C C . ARG A 1 123 ? 12.244 -2.798 -20.347 1.00 90.75 123 ARG A C 1
ATOM 888 O O . ARG A 1 123 ? 12.453 -3.053 -19.167 1.00 90.75 123 ARG A O 1
ATOM 895 N N . GLN A 1 124 ? 13.219 -2.456 -21.189 1.00 92.56 124 GLN A N 1
ATOM 896 C CA . GLN A 1 124 ? 14.630 -2.468 -20.791 1.00 92.56 124 GLN A CA 1
ATOM 897 C C . GLN A 1 124 ? 14.925 -1.483 -19.637 1.00 92.56 124 GLN A C 1
ATOM 899 O O . GLN A 1 124 ? 15.575 -1.894 -18.673 1.00 92.56 124 GLN A O 1
ATOM 904 N N . PRO A 1 125 ? 14.430 -0.226 -19.656 1.00 93.94 125 PRO A N 1
ATOM 905 C CA . PRO A 1 125 ? 14.521 0.664 -18.497 1.00 93.94 125 PRO A CA 1
ATOM 906 C C . PRO A 1 125 ? 13.914 0.086 -17.211 1.00 93.94 125 PRO A C 1
ATOM 908 O O . PRO A 1 125 ? 14.543 0.162 -16.156 1.00 93.94 125 PRO A O 1
ATOM 911 N N . LEU A 1 126 ? 12.724 -0.520 -17.284 1.00 92.88 126 LEU A N 1
ATOM 912 C CA . LEU A 1 126 ? 12.059 -1.122 -16.123 1.00 92.88 126 LEU A CA 1
ATOM 913 C C . LEU A 1 126 ? 12.812 -2.353 -15.595 1.00 92.88 126 LEU A C 1
ATOM 915 O O . LEU A 1 126 ? 12.892 -2.558 -14.385 1.00 92.88 126 LEU A O 1
ATOM 919 N N . GLU A 1 127 ? 13.408 -3.158 -16.475 1.00 93.50 127 GLU A N 1
ATOM 920 C CA . GLU A 1 127 ? 14.245 -4.295 -16.081 1.00 93.50 127 GLU A CA 1
ATOM 921 C C . GLU A 1 127 ? 15.529 -3.846 -15.384 1.00 93.50 127 GLU A C 1
ATOM 923 O O . GLU A 1 127 ? 15.887 -4.418 -14.354 1.00 93.50 127 GLU A O 1
ATOM 928 N N . ALA A 1 128 ? 16.194 -2.811 -15.905 1.00 94.75 128 ALA A N 1
ATOM 929 C CA . ALA A 1 128 ? 17.370 -2.222 -15.270 1.00 94.75 128 ALA A CA 1
ATOM 930 C C . ALA A 1 128 ? 17.024 -1.653 -13.887 1.00 94.75 128 ALA A C 1
ATOM 932 O O . ALA A 1 128 ? 17.731 -1.909 -12.911 1.00 94.75 128 ALA A O 1
ATOM 933 N N . TYR A 1 129 ? 15.889 -0.961 -13.788 1.00 94.12 129 TYR A N 1
ATOM 934 C CA . TYR A 1 129 ? 15.371 -0.446 -12.528 1.00 94.12 129 TYR A CA 1
ATOM 935 C C . TYR A 1 129 ? 15.098 -1.569 -11.515 1.00 94.12 129 TYR A C 1
ATOM 937 O O . TYR A 1 129 ? 15.581 -1.517 -10.384 1.00 94.12 129 TYR A O 1
ATOM 945 N N . ARG A 1 130 ? 14.402 -2.638 -11.930 1.00 93.38 130 ARG A N 1
ATOM 946 C CA . ARG A 1 130 ? 14.148 -3.818 -11.088 1.00 93.38 130 ARG A CA 1
ATOM 947 C C . ARG A 1 130 ? 15.440 -4.511 -10.663 1.00 93.38 130 ARG A C 1
ATOM 949 O O . ARG A 1 130 ? 15.526 -4.990 -9.539 1.00 93.38 130 ARG A O 1
ATOM 956 N N . ALA A 1 131 ? 16.441 -4.591 -11.535 1.00 92.69 131 ALA A N 1
ATOM 957 C CA . ALA A 1 131 ? 17.723 -5.202 -11.192 1.00 92.69 131 ALA A CA 1
ATOM 958 C C . ALA A 1 131 ? 18.465 -4.412 -10.103 1.00 92.69 131 ALA A C 1
ATOM 960 O O . ALA A 1 131 ? 19.129 -5.013 -9.258 1.00 92.69 131 ALA A O 1
ATOM 961 N N . GLN A 1 132 ? 18.336 -3.083 -10.117 1.00 92.50 132 GLN A N 1
ATOM 962 C CA . GLN A 1 132 ? 18.978 -2.201 -9.150 1.00 92.50 132 GLN A CA 1
ATOM 963 C C . GLN A 1 132 ? 18.222 -2.131 -7.817 1.00 92.50 132 GLN A C 1
ATOM 965 O O . GLN A 1 132 ? 18.846 -2.240 -6.766 1.00 92.50 132 GLN A O 1
ATOM 970 N N . TYR A 1 133 ? 16.897 -1.968 -7.852 1.00 92.50 133 TYR A N 1
ATOM 971 C CA . TYR A 1 133 ? 16.092 -1.652 -6.666 1.00 92.50 133 TYR A CA 1
ATOM 972 C C . TYR A 1 133 ? 15.122 -2.757 -6.250 1.00 92.50 133 TYR A C 1
ATOM 974 O O . TYR A 1 133 ? 14.519 -2.665 -5.188 1.00 92.50 133 TYR A O 1
ATOM 982 N N . GLY A 1 134 ? 14.938 -3.796 -7.061 1.00 92.00 134 GLY A N 1
ATOM 983 C CA . GLY A 1 134 ? 13.936 -4.826 -6.818 1.00 92.00 134 GLY A CA 1
ATOM 984 C C . GLY A 1 134 ? 14.279 -5.759 -5.657 1.00 92.00 134 GLY A C 1
ATOM 985 O O . GLY A 1 134 ? 15.444 -6.098 -5.407 1.00 92.00 134 GLY A O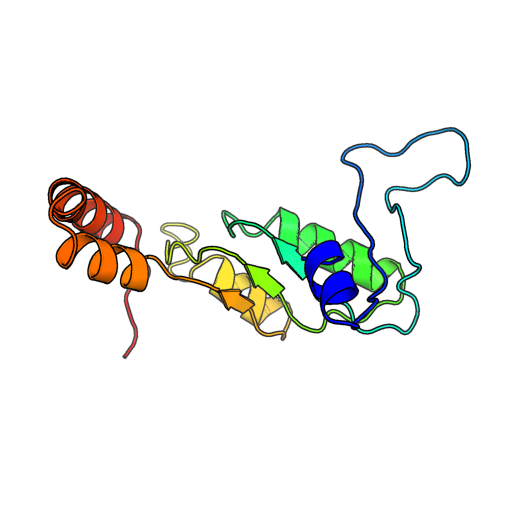 1
ATOM 986 N N . VAL A 1 135 ? 13.242 -6.247 -4.976 1.00 91.44 135 VAL A N 1
ATOM 987 C CA . VAL A 1 135 ? 13.374 -7.368 -4.043 1.00 91.44 135 VAL A CA 1
ATOM 988 C C . VAL A 1 135 ? 13.907 -8.592 -4.785 1.00 91.44 135 VAL A C 1
ATOM 990 O O . VAL A 1 135 ? 13.509 -8.901 -5.911 1.00 91.44 135 VAL A O 1
ATOM 993 N N . ARG A 1 136 ? 14.829 -9.324 -4.156 1.00 78.94 136 ARG A N 1
ATOM 994 C CA . ARG A 1 136 ? 15.274 -10.606 -4.711 1.00 78.94 136 ARG A CA 1
ATOM 995 C C . ARG A 1 136 ? 14.157 -11.607 -4.464 1.00 78.94 136 ARG A C 1
ATOM 997 O O . ARG A 1 136 ? 13.876 -11.915 -3.313 1.00 78.94 136 ARG A O 1
ATOM 1004 N N . SER A 1 137 ? 13.520 -12.081 -5.532 1.00 57.62 137 SER A N 1
ATOM 1005 C CA . SER A 1 137 ? 12.489 -13.113 -5.442 1.00 57.62 137 SER A CA 1
ATOM 1006 C C . SER A 1 137 ? 13.058 -14.336 -4.716 1.00 57.62 137 SER A C 1
ATOM 1008 O O . SER A 1 137 ? 13.933 -15.033 -5.232 1.00 57.62 137 SER A O 1
ATOM 1010 N N . THR A 1 138 ? 12.591 -14.574 -3.494 1.00 43.31 138 THR A N 1
ATOM 1011 C CA . THR A 1 138 ? 12.611 -15.905 -2.897 1.00 43.31 138 THR A CA 1
ATOM 1012 C C . THR A 1 138 ? 11.518 -16.694 -3.596 1.00 43.31 138 THR A C 1
ATOM 1014 O O . THR A 1 138 ? 10.348 -16.319 -3.515 1.00 43.31 138 THR A O 1
ATOM 1017 N N . ARG A 1 139 ? 11.928 -17.714 -4.350 1.00 32.50 139 ARG A N 1
ATOM 1018 C CA . ARG A 1 139 ? 11.017 -18.758 -4.823 1.00 32.50 139 ARG A CA 1
ATOM 1019 C C . ARG A 1 139 ? 10.350 -19.458 -3.649 1.00 32.50 139 ARG A C 1
ATOM 1021 O O . ARG A 1 139 ? 11.028 -19.583 -2.604 1.00 32.50 139 ARG A O 1
#

Sequence (139 aa):
MACELAQRGRDLPLSFNRKEAKDHGEGGQLIGADMNGKRVLIVDDVITAGTAIREALGIIRAAGGTPAGIVVALDRQEIASESDRRSAAQSVAEEAGIPVIAVASLADLLDFASGNPELVGYRQPLEAYRAQYGVRSTR

Organism: NCBI:txid936053

Solvent-accessible surface area (backbone atoms only — not comparable to full-atom values): 7992 Å² total; per-residue (Å²): 107,61,70,61,36,35,75,72,76,44,81,60,88,54,66,51,74,51,99,61,66,46,95,70,77,96,47,60,41,68,48,71,51,85,40,59,84,33,78,40,76,46,75,52,60,62,62,62,82,33,60,70,57,54,51,50,54,50,53,38,49,75,48,48,18,42,81,64,31,36,40,27,51,37,37,68,53,33,33,58,39,97,89,40,62,49,25,24,55,53,54,48,22,64,77,67,75,33,57,64,46,55,76,39,38,47,67,55,51,48,56,52,22,68,77,30,88,91,37,40,81,52,37,64,62,51,50,54,47,42,72,74,43,34,40,77,82,77,129

Radius of gyration: 17.97 Å; Cα contacts (8 Å, |Δi|>4): 196; chains: 1; bounding box: 45×44×48 Å